Protein AF-A0A1I1KH11-F1 (afdb_monomer_lite)

Sequence (127 aa):
MKGAGKFLSSLAKSGDSVELPLFFVFINYLAQKLYIKSIMLDIRYTSHFLHKLEDVFAESNYVLRYEKGNFKSGYCVLKNTKVIMVNSYYPLEGKINCLIEILRTLPIETAGFSEKNTKFFAQITAS

Structure (mmCIF, N/CA/C/O backbone):
data_AF-A0A1I1KH11-F1
#
_entry.id   AF-A0A1I1KH11-F1
#
loop_
_atom_site.group_PDB
_atom_site.id
_atom_site.type_symbol
_atom_site.label_atom_id
_atom_site.label_alt_id
_atom_site.label_comp_id
_atom_site.label_asym_id
_atom_site.label_entity_id
_atom_site.label_seq_id
_atom_site.pdbx_PDB_ins_code
_atom_site.Cartn_x
_atom_site.Cartn_y
_atom_site.Cartn_z
_atom_site.occupancy
_atom_site.B_iso_or_equiv
_atom_site.auth_seq_id
_atom_site.auth_comp_id
_atom_site.auth_asym_id
_atom_site.auth_atom_id
_atom_site.pdbx_PDB_model_num
ATOM 1 N N . MET A 1 1 ? 11.558 27.490 31.307 1.00 50.00 1 MET A N 1
ATOM 2 C CA . MET A 1 1 ? 10.110 27.820 31.354 1.00 50.00 1 MET A CA 1
ATOM 3 C C . MET A 1 1 ? 9.773 28.955 32.347 1.00 50.00 1 MET A C 1
ATOM 5 O O . MET A 1 1 ? 8.786 28.852 33.056 1.00 50.00 1 MET A O 1
ATOM 9 N N . LYS A 1 2 ? 10.539 30.062 32.413 1.00 47.59 2 LYS A N 1
ATOM 10 C CA . LYS A 1 2 ? 10.243 31.193 33.335 1.00 47.59 2 LYS A CA 1
ATOM 11 C C . LYS A 1 2 ? 9.975 32.547 32.644 1.00 47.59 2 LYS A C 1
ATOM 13 O O . LYS A 1 2 ? 9.721 33.529 33.324 1.00 47.59 2 LYS A O 1
ATOM 18 N N . GLY A 1 3 ? 10.005 32.608 31.308 1.00 47.56 3 GLY A N 1
ATOM 19 C CA . GLY A 1 3 ? 9.868 33.866 30.550 1.00 47.56 3 GLY A CA 1
ATOM 20 C C . GLY A 1 3 ? 8.486 34.131 29.938 1.00 47.56 3 GLY A C 1
ATOM 21 O O . GLY A 1 3 ? 8.103 35.285 29.794 1.00 47.56 3 GLY A O 1
ATOM 22 N N . ALA A 1 4 ? 7.711 33.088 29.621 1.00 55.09 4 ALA A N 1
ATOM 23 C CA . ALA A 1 4 ? 6.444 33.239 28.894 1.00 55.09 4 ALA A CA 1
ATOM 24 C C . ALA A 1 4 ? 5.351 33.938 29.727 1.00 55.09 4 ALA A C 1
ATOM 26 O O . ALA A 1 4 ? 4.633 34.789 29.213 1.00 55.09 4 ALA A O 1
ATOM 27 N N . GLY A 1 5 ? 5.273 33.650 31.032 1.00 50.97 5 GLY A N 1
ATOM 28 C CA . GLY A 1 5 ? 4.246 34.227 31.909 1.00 50.97 5 GLY A CA 1
ATOM 29 C C . GLY A 1 5 ? 4.373 35.742 32.104 1.00 50.97 5 GLY A C 1
ATOM 30 O O . GLY A 1 5 ? 3.365 36.436 32.177 1.00 50.97 5 GLY A O 1
ATOM 31 N N . LYS A 1 6 ? 5.604 36.276 32.121 1.00 55.88 6 LYS A N 1
ATOM 32 C CA . LYS A 1 6 ? 5.854 37.714 32.326 1.00 55.88 6 LYS A CA 1
ATOM 33 C C . LYS A 1 6 ? 5.576 38.541 31.062 1.00 55.88 6 LYS A C 1
ATOM 35 O O . LYS A 1 6 ? 5.162 39.692 31.163 1.00 55.88 6 LYS A O 1
ATOM 40 N N . PHE A 1 7 ? 5.741 37.936 29.884 1.00 59.84 7 PHE A N 1
ATOM 41 C CA . PHE A 1 7 ? 5.406 38.551 28.598 1.00 59.84 7 PHE A CA 1
ATOM 42 C C . PHE A 1 7 ? 3.886 38.723 28.449 1.00 59.84 7 PHE A C 1
ATOM 44 O O . PHE A 1 7 ? 3.409 39.812 28.143 1.00 59.84 7 PHE A O 1
ATOM 51 N N . LEU A 1 8 ? 3.118 37.684 28.798 1.00 52.69 8 LEU A N 1
ATOM 52 C CA . LEU A 1 8 ? 1.651 37.695 28.730 1.00 52.69 8 LEU A CA 1
ATOM 53 C C . LEU A 1 8 ? 1.015 38.728 29.674 1.00 52.69 8 LEU A C 1
ATOM 55 O O . LEU A 1 8 ? 0.054 39.392 29.298 1.00 52.69 8 LEU A O 1
ATOM 59 N N . SER A 1 9 ? 1.589 38.940 30.865 1.00 56.00 9 SER A N 1
ATOM 60 C CA . SER A 1 9 ? 1.080 39.943 31.816 1.00 56.00 9 SER A CA 1
ATOM 61 C C . SER A 1 9 ? 1.287 41.399 31.375 1.00 56.00 9 SER A C 1
ATOM 63 O O . SER A 1 9 ? 0.610 42.288 31.888 1.00 56.00 9 SER A O 1
ATOM 65 N N . SER A 1 10 ? 2.218 41.655 30.446 1.00 56.41 10 SER A N 1
ATOM 66 C CA . SER A 1 10 ? 2.488 43.005 29.930 1.00 56.41 10 SER A CA 1
ATOM 67 C C . SER A 1 10 ? 1.582 43.372 28.752 1.00 56.41 10 SER A C 1
ATOM 69 O O . SER A 1 10 ? 1.262 44.542 28.581 1.00 56.41 10 SER A O 1
ATOM 71 N N . LEU A 1 11 ? 1.138 42.379 27.975 1.00 52.41 11 LEU A N 1
ATOM 72 C CA . LEU A 1 11 ? 0.230 42.555 26.835 1.00 52.41 11 LEU A CA 1
ATOM 73 C C . LEU A 1 11 ? -1.209 42.893 27.252 1.00 52.41 11 LEU A C 1
ATOM 75 O O . LEU A 1 11 ? -1.925 43.540 26.502 1.00 52.41 11 LEU A O 1
ATOM 79 N N . ALA A 1 12 ? -1.623 42.510 28.461 1.00 55.28 12 ALA A N 1
ATOM 80 C CA . ALA A 1 12 ? -2.982 42.732 28.957 1.00 55.28 12 ALA A CA 1
ATOM 81 C C . ALA A 1 12 ? -3.250 44.158 29.493 1.00 55.28 12 ALA A C 1
ATOM 83 O O . ALA A 1 12 ? -4.368 44.437 29.916 1.00 55.28 12 ALA A O 1
ATOM 84 N N . LYS A 1 13 ? -2.244 45.048 29.540 1.00 52.88 13 LYS A N 1
ATOM 85 C CA . LYS A 1 13 ? -2.354 46.363 30.209 1.00 52.88 13 LYS A CA 1
ATOM 86 C C . LYS A 1 13 ? -2.449 47.581 29.286 1.00 52.88 13 LYS A C 1
ATOM 88 O O . LYS A 1 13 ? -2.739 48.662 29.786 1.00 52.88 13 LYS A O 1
ATOM 93 N N . SER A 1 14 ? -2.244 47.442 27.981 1.00 50.12 14 SER A N 1
ATOM 94 C CA . SER A 1 14 ? -2.447 48.538 27.027 1.00 50.12 14 SER A CA 1
ATOM 95 C C . SER A 1 14 ? -3.769 48.323 26.301 1.00 50.12 14 SER A C 1
ATOM 97 O O . SER A 1 14 ? -3.853 47.498 25.394 1.00 50.12 14 SER A O 1
ATOM 99 N N . GLY A 1 15 ? -4.810 49.023 26.747 1.00 52.56 1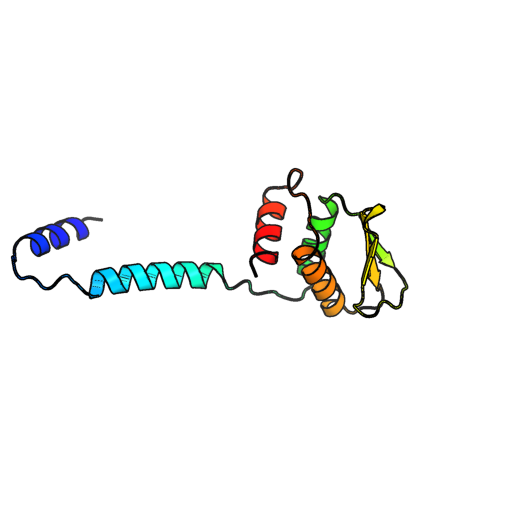5 GLY A N 1
ATOM 100 C CA . GLY A 1 15 ? -6.136 49.037 26.132 1.00 52.56 15 GLY A CA 1
ATOM 101 C C . GLY A 1 15 ? -6.174 49.807 24.813 1.00 52.56 15 GLY A C 1
ATOM 102 O O . GLY A 1 15 ? -6.978 50.719 24.685 1.00 52.56 15 GLY A O 1
ATOM 103 N N . ASP A 1 16 ? -5.337 49.417 23.853 1.00 46.50 16 ASP A N 1
ATOM 104 C CA . ASP A 1 16 ? -5.433 49.856 22.465 1.00 46.50 16 ASP A CA 1
ATOM 105 C C . ASP A 1 16 ? -5.843 48.662 21.604 1.00 46.50 16 ASP A C 1
ATOM 107 O O . ASP A 1 16 ? -5.186 47.618 21.571 1.00 46.50 16 ASP A O 1
ATOM 111 N N . SER A 1 17 ? -6.978 48.814 20.932 1.00 52.41 17 SER A N 1
ATOM 112 C CA . SER A 1 17 ? -7.594 47.838 20.040 1.00 52.41 17 SER A CA 1
ATOM 113 C C . SER A 1 17 ? -6.752 47.643 18.776 1.00 52.41 17 SER A C 1
ATOM 115 O O . SER A 1 17 ? -7.074 48.159 17.712 1.00 52.41 17 SER A O 1
ATOM 117 N N . VAL A 1 18 ? -5.664 46.886 18.879 1.00 50.75 18 VAL A N 1
ATOM 118 C CA . VAL A 1 18 ? -4.996 46.271 17.728 1.00 50.75 18 VAL A CA 1
ATOM 119 C C . VAL A 1 18 ? -4.731 44.818 18.101 1.00 50.75 18 VAL A C 1
ATOM 121 O O . VAL A 1 18 ? -3.656 44.452 18.575 1.00 50.75 18 VAL A O 1
ATOM 124 N N . GLU A 1 19 ? -5.769 43.991 17.972 1.00 53.72 19 GLU A N 1
ATOM 125 C CA . GLU A 1 19 ? -5.674 42.548 18.182 1.00 53.72 19 GLU A CA 1
ATOM 126 C C . GLU A 1 19 ? -4.543 41.980 17.325 1.00 53.72 19 GLU A C 1
ATOM 128 O O . GLU A 1 19 ? -4.534 42.118 16.105 1.00 53.72 19 GLU A O 1
ATOM 133 N N . LEU A 1 20 ? -3.558 41.386 18.001 1.00 53.12 20 LEU A N 1
ATOM 134 C CA . LEU A 1 20 ? -2.265 40.999 17.452 1.00 53.12 20 LEU A CA 1
ATOM 135 C C . LEU A 1 20 ? -2.400 40.076 16.226 1.00 53.12 20 LEU A C 1
ATOM 137 O O . LEU A 1 20 ? -2.567 38.861 16.400 1.00 53.12 20 LEU A O 1
ATOM 141 N N . PRO A 1 21 ? -2.196 40.578 14.991 1.00 64.62 21 PRO A N 1
ATOM 142 C CA . PRO A 1 21 ? -2.236 39.739 13.795 1.00 64.62 21 PRO A CA 1
ATOM 143 C C . PRO A 1 21 ? -1.147 38.658 13.838 1.00 64.62 21 PRO A C 1
ATOM 145 O O . PRO A 1 21 ? -1.319 37.574 13.296 1.00 64.62 21 PRO A O 1
ATOM 148 N N . LEU A 1 22 ? -0.051 38.896 14.565 1.00 64.25 22 LEU A N 1
ATOM 149 C CA . LEU A 1 22 ? 1.057 37.954 14.710 1.00 64.25 22 LEU A CA 1
ATOM 150 C C . LEU A 1 22 ? 0.681 36.665 15.451 1.00 64.25 22 LEU A C 1
ATOM 152 O O . LEU A 1 22 ? 1.182 35.607 15.081 1.00 64.25 22 LEU A O 1
ATOM 156 N N . PHE A 1 23 ? -0.197 36.710 16.460 1.00 75.75 23 PHE A N 1
ATOM 157 C CA . PHE A 1 23 ? -0.589 35.492 17.182 1.00 75.75 23 PHE A CA 1
ATOM 158 C C . PHE A 1 23 ? -1.521 34.626 16.330 1.00 75.75 23 PHE A C 1
ATOM 160 O O . PHE A 1 23 ? -1.323 33.417 16.232 1.00 75.75 23 PHE A O 1
ATOM 167 N N . PHE A 1 24 ? -2.478 35.248 15.636 1.00 73.25 24 PHE A N 1
ATOM 168 C CA . PHE A 1 24 ? -3.387 34.543 14.732 1.00 73.25 24 PHE A CA 1
ATOM 169 C C . PHE A 1 24 ? -2.660 33.996 13.494 1.00 73.25 24 PHE A C 1
ATOM 171 O O . PHE A 1 24 ? -2.911 32.863 13.081 1.00 73.25 24 PHE A O 1
ATOM 178 N N . VAL A 1 25 ? -1.698 34.746 12.945 1.00 77.12 25 VAL A N 1
ATOM 179 C CA . VAL A 1 25 ? -0.799 34.273 11.879 1.00 77.12 25 VAL A CA 1
ATOM 180 C C . VAL A 1 25 ? 0.080 33.131 12.378 1.00 77.12 25 VAL A C 1
ATOM 182 O O . VAL A 1 25 ? 0.279 32.169 11.646 1.00 77.12 25 VAL A O 1
ATOM 185 N N . PHE A 1 26 ? 0.567 33.171 13.620 1.00 83.38 26 PHE A N 1
ATOM 186 C CA . PHE A 1 26 ? 1.382 32.092 14.176 1.00 83.38 26 PHE A CA 1
ATOM 187 C C . PHE A 1 26 ? 0.571 30.819 14.435 1.00 83.38 26 PHE A C 1
ATOM 189 O O . PHE A 1 26 ? 1.042 29.734 14.112 1.00 83.38 26 PHE A O 1
ATOM 196 N N . ILE A 1 27 ? -0.657 30.930 14.947 1.00 85.00 27 ILE A N 1
ATOM 197 C CA . ILE A 1 27 ? -1.565 29.786 15.104 1.00 85.00 27 ILE A CA 1
ATOM 198 C C . ILE A 1 27 ? -1.938 29.197 13.741 1.00 85.00 27 ILE A C 1
ATOM 200 O O . ILE A 1 27 ? -1.840 27.984 13.574 1.00 85.00 27 ILE A O 1
ATOM 204 N N . ASN A 1 28 ? -2.275 30.024 12.747 1.00 79.25 28 ASN A N 1
ATOM 205 C CA . ASN A 1 28 ? -2.545 29.546 11.387 1.00 79.25 28 ASN A CA 1
ATOM 206 C C . ASN A 1 28 ? -1.303 28.937 10.735 1.00 79.25 28 ASN A C 1
ATOM 208 O O . ASN A 1 28 ? -1.401 27.882 10.126 1.00 79.25 28 ASN A O 1
ATOM 212 N N . TYR A 1 29 ? -0.125 29.533 10.911 1.00 80.44 29 TYR A N 1
ATOM 213 C CA . TYR A 1 29 ? 1.136 28.983 10.421 1.00 80.44 29 TYR A CA 1
ATOM 214 C C . TYR A 1 29 ? 1.472 27.658 11.104 1.00 80.44 29 TYR A C 1
ATOM 216 O O . TYR A 1 29 ? 1.906 26.729 10.434 1.00 80.44 29 TYR A O 1
ATOM 224 N N . LEU A 1 30 ? 1.263 27.528 12.416 1.00 82.88 30 LEU A N 1
ATOM 225 C CA . LEU A 1 30 ? 1.456 26.268 13.130 1.00 82.88 30 LEU A CA 1
ATOM 226 C C . LEU A 1 30 ? 0.449 25.215 12.677 1.00 82.88 30 LEU A C 1
ATOM 228 O O . LEU A 1 30 ? 0.862 24.088 12.427 1.00 82.88 30 LEU A O 1
ATOM 232 N N . ALA A 1 31 ? -0.826 25.570 12.516 1.00 76.00 31 ALA A N 1
ATOM 233 C CA . ALA A 1 31 ? -1.856 24.679 11.993 1.00 76.00 31 ALA A CA 1
ATOM 234 C C . ALA A 1 31 ? -1.533 24.241 10.559 1.00 76.00 31 ALA A C 1
ATOM 236 O O . ALA A 1 31 ? -1.539 23.051 10.270 1.00 76.00 31 ALA A O 1
ATOM 237 N N . GLN A 1 32 ? -1.138 25.172 9.691 1.00 63.69 32 GLN A N 1
ATOM 238 C CA . GLN A 1 32 ? -0.729 24.905 8.316 1.00 63.69 32 GLN A CA 1
ATOM 239 C C . GLN A 1 32 ? 0.567 24.087 8.258 1.00 63.69 32 GLN A C 1
ATOM 241 O O . GLN A 1 32 ? 0.681 23.178 7.446 1.00 63.69 32 GLN A O 1
ATOM 246 N N . LYS A 1 33 ? 1.536 24.334 9.144 1.00 68.50 33 LYS A N 1
ATOM 247 C CA . LYS A 1 33 ? 2.790 23.571 9.233 1.00 68.50 33 LYS A CA 1
ATOM 248 C C . LYS A 1 33 ? 2.576 22.173 9.810 1.00 68.50 33 LYS A C 1
ATOM 250 O O . LYS A 1 33 ? 3.223 21.242 9.348 1.00 68.50 33 LYS A O 1
ATOM 255 N N . LEU A 1 34 ? 1.682 22.003 10.784 1.00 64.50 34 LEU A N 1
ATOM 256 C CA . LEU A 1 34 ? 1.245 20.699 11.304 1.00 64.50 34 LEU A CA 1
ATOM 257 C C . LEU A 1 34 ? 0.448 19.919 10.250 1.00 64.50 34 LEU A C 1
ATOM 259 O O . LEU A 1 34 ? 0.662 18.717 10.097 1.00 64.50 34 LEU A O 1
ATOM 263 N N . TYR A 1 35 ? -0.404 20.608 9.489 1.00 61.94 35 TYR A N 1
ATOM 264 C CA . TYR A 1 35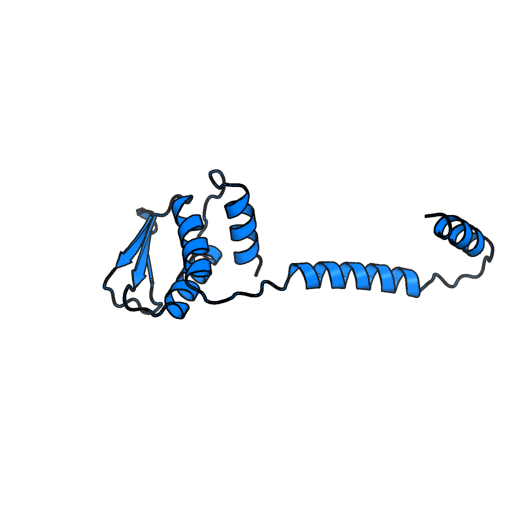 ? -1.158 20.054 8.367 1.00 61.94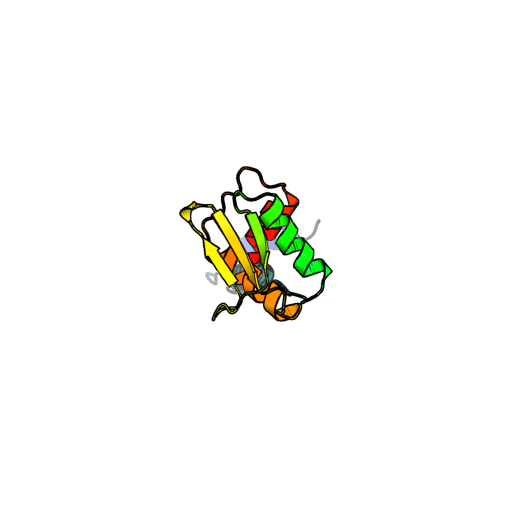 35 TYR A CA 1
ATOM 265 C C . TYR A 1 35 ? -0.217 19.602 7.244 1.00 61.94 35 TYR A C 1
ATOM 267 O O . TYR A 1 35 ? -0.228 18.437 6.871 1.00 61.94 35 TYR A O 1
ATOM 275 N N . ILE A 1 36 ? 0.709 20.457 6.797 1.00 57.00 36 ILE A N 1
ATOM 276 C CA . ILE A 1 36 ? 1.699 20.115 5.763 1.00 57.00 36 ILE A CA 1
ATOM 277 C C . ILE A 1 36 ? 2.674 19.026 6.247 1.00 57.00 36 ILE A C 1
ATOM 279 O O . ILE A 1 36 ? 3.015 18.129 5.479 1.00 57.00 36 ILE A O 1
ATOM 283 N N . LYS A 1 37 ? 3.076 19.024 7.528 1.00 58.72 37 LYS A N 1
ATOM 284 C CA . LYS A 1 37 ? 3.892 17.945 8.116 1.00 58.72 37 LYS A CA 1
ATOM 285 C C . LYS A 1 37 ? 3.140 16.608 8.199 1.00 58.72 37 LYS A C 1
ATOM 287 O O . LYS A 1 37 ? 3.793 15.572 8.192 1.00 58.72 37 LYS A O 1
ATOM 292 N N . SER A 1 38 ? 1.805 16.620 8.246 1.00 58.38 38 SER A N 1
ATOM 293 C CA . SER A 1 38 ? 0.988 15.399 8.140 1.00 58.38 38 SER A CA 1
ATOM 294 C C . SER A 1 38 ? 0.845 14.877 6.707 1.00 58.38 38 SER A C 1
ATOM 296 O O . SER A 1 38 ? 0.471 13.723 6.543 1.00 58.38 38 SER A O 1
ATOM 298 N N . ILE A 1 39 ? 1.140 15.684 5.678 1.00 61.00 39 ILE A N 1
ATOM 299 C CA . ILE A 1 39 ? 0.805 15.369 4.275 1.00 61.00 39 ILE A CA 1
ATOM 300 C C . ILE A 1 39 ? 1.963 14.735 3.489 1.00 61.00 39 ILE A C 1
ATOM 302 O O . ILE A 1 39 ? 1.725 14.041 2.504 1.00 61.00 39 ILE A O 1
ATOM 306 N N . MET A 1 40 ? 3.223 14.909 3.896 1.00 55.25 40 MET A N 1
ATOM 307 C CA . MET A 1 40 ? 4.347 14.336 3.143 1.00 55.25 40 MET A CA 1
ATOM 308 C C . MET A 1 40 ? 4.726 12.933 3.623 1.00 55.25 40 MET A C 1
ATOM 310 O O . MET A 1 40 ? 5.572 12.767 4.503 1.00 55.25 40 MET A O 1
ATOM 314 N N . LEU A 1 41 ? 4.148 11.919 2.977 1.00 68.56 41 LEU A N 1
ATOM 315 C CA . LEU A 1 41 ? 4.706 10.569 2.964 1.00 68.56 41 LEU A CA 1
ATOM 316 C C . LEU A 1 41 ? 5.753 10.468 1.839 1.00 68.56 41 LEU A C 1
ATOM 318 O O . LEU A 1 41 ? 5.407 10.457 0.661 1.00 68.56 41 LEU A O 1
ATOM 322 N N . ASP A 1 42 ? 7.039 10.395 2.192 1.00 78.62 42 ASP A N 1
ATOM 323 C CA . ASP A 1 42 ? 8.116 10.103 1.233 1.00 78.62 42 ASP A CA 1
ATOM 324 C C . ASP A 1 42 ? 8.119 8.599 0.910 1.00 78.62 42 ASP A C 1
ATOM 326 O O . ASP A 1 42 ? 8.650 7.781 1.668 1.00 78.62 42 ASP A O 1
ATOM 330 N N . ILE A 1 43 ? 7.473 8.214 -0.195 1.00 84.50 43 ILE A N 1
ATOM 331 C CA . ILE A 1 43 ? 7.418 6.819 -0.644 1.00 84.50 43 ILE A CA 1
ATOM 332 C C . ILE A 1 43 ? 8.721 6.465 -1.360 1.00 84.50 43 ILE A C 1
ATOM 334 O O . ILE A 1 43 ? 8.995 6.898 -2.480 1.00 84.50 43 ILE A O 1
ATOM 338 N N . ARG A 1 44 ? 9.520 5.611 -0.719 1.00 89.69 44 ARG A N 1
ATOM 339 C CA . ARG A 1 44 ? 10.737 5.041 -1.304 1.00 89.69 44 ARG A CA 1
ATOM 340 C C . ARG A 1 44 ? 10.449 3.665 -1.892 1.00 89.69 44 ARG A C 1
ATOM 342 O O . ARG A 1 44 ? 10.203 2.710 -1.155 1.00 89.69 44 ARG A O 1
ATOM 349 N N . TYR A 1 45 ? 10.553 3.553 -3.214 1.00 94.31 45 TYR A N 1
ATOM 350 C CA . TYR A 1 45 ? 10.294 2.327 -3.972 1.00 94.31 45 TYR A CA 1
ATOM 351 C C . TYR A 1 45 ? 11.417 1.301 -3.783 1.00 94.31 45 TYR A C 1
ATOM 353 O O . TYR A 1 45 ? 12.345 1.187 -4.578 1.00 94.31 45 TYR A O 1
ATOM 361 N N . THR A 1 46 ? 11.347 0.569 -2.675 1.00 97.19 46 THR A N 1
ATOM 362 C CA . THR A 1 46 ? 12.342 -0.424 -2.251 1.00 97.19 46 THR A CA 1
ATOM 363 C C . THR A 1 46 ? 11.670 -1.770 -2.003 1.00 97.19 46 THR A C 1
ATOM 365 O O . THR A 1 46 ? 10.478 -1.818 -1.704 1.00 97.19 46 THR A O 1
ATOM 368 N N . SER A 1 47 ? 12.426 -2.873 -2.062 1.00 97.31 47 SER A N 1
ATOM 369 C CA . SER A 1 47 ? 11.888 -4.201 -1.707 1.00 97.31 47 SER A CA 1
ATOM 370 C C . SER A 1 47 ? 11.321 -4.212 -0.287 1.00 97.31 47 SER A C 1
ATOM 372 O O . SER A 1 47 ? 10.278 -4.796 -0.032 1.00 97.31 47 SER A O 1
ATOM 374 N N . HIS A 1 48 ? 11.967 -3.494 0.635 1.00 96.62 48 HIS A N 1
ATOM 375 C CA . HIS A 1 48 ? 11.478 -3.345 2.001 1.00 96.62 48 HIS A CA 1
ATOM 376 C C . HIS A 1 48 ? 10.114 -2.643 2.066 1.00 96.62 48 HIS A C 1
ATOM 378 O O . HIS A 1 48 ? 9.257 -3.032 2.853 1.00 96.62 48 HIS A O 1
ATOM 384 N N . PHE A 1 49 ? 9.897 -1.620 1.237 1.00 97.00 49 PHE A N 1
ATOM 385 C CA . PHE A 1 49 ? 8.602 -0.952 1.153 1.00 97.00 49 PHE A CA 1
ATOM 386 C C . PHE A 1 49 ? 7.529 -1.852 0.531 1.00 97.00 49 PHE A C 1
ATOM 388 O O . PHE A 1 49 ? 6.415 -1.888 1.043 1.00 97.00 49 PHE A O 1
ATOM 395 N N . LEU A 1 50 ? 7.873 -2.630 -0.503 1.00 97.94 50 LEU A N 1
ATOM 396 C CA . LEU A 1 50 ? 6.966 -3.636 -1.061 1.00 97.94 50 LEU A CA 1
ATOM 397 C C . LEU A 1 50 ? 6.521 -4.639 0.015 1.00 97.94 50 LEU A C 1
ATOM 399 O O . LEU A 1 50 ? 5.324 -4.841 0.185 1.00 97.94 50 LEU A O 1
ATOM 403 N N . HIS A 1 51 ? 7.456 -5.179 0.801 1.00 98.12 51 HIS A N 1
ATOM 404 C CA . HIS A 1 51 ? 7.125 -6.102 1.890 1.00 98.12 51 HIS A CA 1
ATOM 405 C C . HIS A 1 51 ? 6.215 -5.476 2.950 1.00 98.12 51 HIS A C 1
ATOM 407 O O . HIS A 1 51 ? 5.318 -6.141 3.447 1.00 98.12 51 HIS A O 1
ATOM 413 N N . LYS A 1 52 ? 6.368 -4.182 3.261 1.00 97.50 52 LYS A N 1
ATOM 414 C CA . LYS A 1 52 ? 5.425 -3.495 4.161 1.00 97.50 52 LYS A CA 1
ATOM 415 C C . LYS A 1 52 ? 4.005 -3.443 3.601 1.00 97.50 52 LYS A C 1
ATOM 417 O O . LYS A 1 52 ? 3.058 -3.516 4.374 1.00 97.50 52 LYS A O 1
ATOM 422 N N . LEU A 1 53 ? 3.846 -3.283 2.288 1.00 98.00 53 LEU A N 1
ATOM 423 C CA . LEU A 1 53 ? 2.528 -3.328 1.649 1.00 98.00 53 LEU A CA 1
ATOM 424 C C . LEU A 1 53 ? 1.957 -4.750 1.694 1.00 98.00 53 LEU A C 1
ATOM 426 O O . LEU A 1 53 ? 0.791 -4.926 2.029 1.00 98.00 53 LEU A O 1
ATOM 430 N N . GLU A 1 54 ? 2.779 -5.760 1.408 1.00 98.38 54 GLU A N 1
ATOM 431 C CA . GLU A 1 54 ? 2.396 -7.176 1.499 1.00 98.38 54 GLU A CA 1
ATOM 432 C C . GLU A 1 54 ? 1.984 -7.574 2.925 1.00 98.38 54 GLU A C 1
ATOM 434 O O . GLU A 1 54 ? 0.963 -8.240 3.091 1.00 98.38 54 GLU A O 1
ATOM 439 N N . ASP A 1 55 ? 2.709 -7.100 3.945 1.00 98.12 55 ASP A N 1
ATOM 440 C CA . ASP A 1 55 ? 2.393 -7.301 5.367 1.00 98.12 55 ASP A CA 1
ATOM 441 C C . ASP A 1 55 ? 0.972 -6.818 5.708 1.00 98.12 55 ASP A C 1
ATOM 443 O O . ASP A 1 55 ? 0.275 -7.454 6.496 1.00 98.12 55 ASP A O 1
ATOM 447 N N . VAL A 1 56 ? 0.520 -5.703 5.118 1.00 97.94 56 VAL A N 1
ATOM 448 C CA . VAL A 1 56 ? -0.847 -5.192 5.326 1.00 97.94 56 VAL A CA 1
ATOM 449 C C . VAL A 1 56 ? -1.878 -6.154 4.748 1.00 97.94 56 VAL A C 1
ATOM 451 O O . VAL A 1 56 ? -2.882 -6.447 5.395 1.00 97.94 56 VAL A O 1
ATOM 454 N N . PHE A 1 57 ? -1.640 -6.676 3.542 1.00 97.50 57 PHE A N 1
ATOM 455 C CA . PHE A 1 57 ? -2.542 -7.658 2.943 1.00 97.50 57 PHE A CA 1
ATOM 456 C C . PHE A 1 57 ? -2.555 -8.978 3.716 1.00 97.50 57 PHE A C 1
ATOM 458 O O . PHE A 1 57 ? -3.615 -9.594 3.807 1.00 97.50 57 PHE A O 1
ATOM 465 N N . ALA A 1 58 ? -1.429 -9.379 4.314 1.00 97.38 58 ALA A N 1
ATOM 466 C CA . ALA A 1 58 ? -1.337 -10.580 5.143 1.00 97.38 58 ALA A CA 1
ATOM 467 C C . ALA A 1 58 ? -2.211 -10.513 6.411 1.00 97.38 58 ALA A C 1
ATOM 469 O O . ALA A 1 58 ? -2.673 -11.550 6.882 1.00 97.38 58 ALA A O 1
ATOM 470 N N . GLU A 1 59 ? -2.470 -9.313 6.940 1.00 97.12 59 GLU A N 1
ATOM 471 C CA . GLU A 1 59 ? -3.398 -9.093 8.061 1.00 97.12 59 GLU A CA 1
ATOM 472 C C . GLU A 1 59 ? -4.835 -8.773 7.602 1.00 97.12 59 GLU A C 1
ATOM 474 O O . GLU A 1 59 ? -5.737 -8.611 8.425 1.00 97.12 59 GLU A O 1
ATOM 479 N N . SER A 1 60 ? -5.070 -8.671 6.290 1.00 95.69 60 SER A N 1
ATOM 480 C CA . SER A 1 60 ? -6.377 -8.353 5.711 1.00 95.69 60 SER A CA 1
ATOM 481 C C . SER A 1 60 ? -7.229 -9.590 5.447 1.00 95.69 60 SER A C 1
ATOM 483 O O . SER A 1 60 ? -6.768 -10.727 5.462 1.00 95.69 60 SER A O 1
ATOM 485 N N . ASN A 1 61 ? -8.501 -9.361 5.122 1.00 94.38 61 ASN A N 1
ATOM 486 C CA . ASN A 1 61 ? -9.404 -10.410 4.654 1.00 94.38 61 ASN A CA 1
ATOM 487 C C . ASN A 1 61 ? -9.257 -10.726 3.150 1.00 94.38 61 ASN A C 1
ATOM 489 O O . ASN A 1 61 ? -10.068 -11.490 2.619 1.00 94.38 61 ASN A O 1
ATOM 493 N N . TYR A 1 62 ? -8.264 -10.144 2.467 1.00 96.94 62 TYR A N 1
ATOM 494 C CA . TYR A 1 62 ? -7.938 -10.436 1.074 1.00 96.94 62 TYR A CA 1
ATOM 495 C C . TYR A 1 62 ? -6.708 -11.337 0.958 1.00 96.94 62 TYR A C 1
ATOM 497 O O . TYR A 1 62 ? -5.715 -11.162 1.655 1.00 96.94 62 TYR A O 1
ATOM 505 N N . VAL A 1 63 ? -6.739 -12.261 0.000 1.00 97.06 63 VAL A N 1
ATOM 506 C CA . VAL A 1 63 ? -5.595 -13.112 -0.340 1.00 97.06 63 VAL A CA 1
ATOM 507 C C . VAL A 1 63 ? -4.828 -12.479 -1.496 1.00 97.06 63 VAL A C 1
ATOM 509 O O . VAL A 1 63 ? -5.315 -12.466 -2.628 1.00 97.06 63 VAL A O 1
ATOM 512 N N . LEU A 1 64 ? -3.623 -11.979 -1.224 1.00 98.12 64 LEU A N 1
ATOM 513 C CA . LEU A 1 64 ? -2.712 -11.457 -2.242 1.00 98.12 64 LEU A CA 1
ATOM 514 C C . LEU A 1 64 ? -1.913 -12.594 -2.897 1.00 98.12 64 LEU A C 1
ATOM 516 O O . LEU A 1 64 ? -1.307 -13.415 -2.209 1.00 98.12 64 LEU A O 1
ATOM 520 N N . ARG A 1 65 ? -1.896 -12.637 -4.232 1.00 97.38 65 ARG A N 1
ATOM 521 C CA . ARG A 1 65 ? -1.131 -13.603 -5.033 1.00 97.38 65 ARG A CA 1
ATOM 522 C C . ARG A 1 65 ? -0.391 -12.912 -6.167 1.00 97.38 65 ARG A C 1
ATOM 524 O O . ARG A 1 65 ? -0.910 -11.985 -6.787 1.00 97.38 65 ARG A O 1
ATOM 531 N N . TYR A 1 66 ? 0.797 -13.418 -6.476 1.00 97.12 66 TYR A N 1
ATOM 532 C CA . TYR A 1 66 ? 1.534 -13.049 -7.678 1.00 97.12 66 TYR A CA 1
ATOM 533 C C . TYR A 1 66 ? 1.346 -14.123 -8.736 1.00 97.12 66 TYR A C 1
ATOM 535 O O . TYR A 1 66 ? 1.725 -15.270 -8.522 1.00 97.12 66 TYR A O 1
ATOM 543 N N . GLU A 1 67 ? 0.791 -13.743 -9.880 1.00 95.75 67 GLU A N 1
ATOM 544 C CA . GLU A 1 67 ? 0.410 -14.689 -10.929 1.00 95.75 67 GLU A CA 1
ATOM 545 C C . GLU A 1 67 ? 0.965 -14.275 -12.291 1.00 95.75 67 GLU A C 1
ATOM 547 O O . GLU A 1 67 ? 1.310 -13.113 -12.535 1.00 95.75 67 GLU A O 1
ATOM 552 N N . LYS A 1 68 ? 1.069 -15.238 -13.209 1.00 91.75 68 LYS A N 1
ATOM 553 C CA . LYS A 1 68 ? 1.370 -14.957 -14.617 1.00 91.75 68 LYS A CA 1
ATOM 554 C C . LYS A 1 68 ? 0.070 -14.549 -15.302 1.00 91.75 68 LYS A C 1
ATOM 556 O O . LYS A 1 68 ? -0.763 -15.393 -15.612 1.00 91.75 68 LYS A O 1
ATOM 561 N N . GLY A 1 69 ? -0.114 -13.254 -15.524 1.00 82.56 69 GLY A N 1
ATOM 562 C CA . GLY A 1 69 ? -1.318 -12.715 -16.151 1.00 82.56 69 GLY A CA 1
ATOM 563 C C . GLY A 1 69 ? -1.022 -11.443 -16.929 1.00 82.56 69 GLY A C 1
ATOM 564 O O . GLY A 1 69 ? -0.018 -10.779 -16.686 1.00 82.56 69 GLY A O 1
ATOM 565 N N . ASN A 1 70 ? -1.902 -11.097 -17.867 1.00 82.88 70 ASN A N 1
ATOM 566 C CA . ASN A 1 70 ? -1.827 -9.842 -18.610 1.00 82.88 70 ASN A CA 1
ATOM 567 C C . ASN A 1 70 ? -3.036 -8.967 -18.259 1.00 82.88 70 ASN A C 1
ATOM 569 O O . ASN A 1 70 ? -4.030 -8.919 -18.983 1.00 82.88 70 ASN A O 1
ATOM 573 N N . PHE A 1 71 ? -2.978 -8.336 -17.087 1.00 86.75 71 PHE A N 1
ATOM 574 C CA . PHE A 1 71 ? -4.001 -7.400 -16.629 1.00 86.75 71 PHE A CA 1
ATOM 575 C C . PHE A 1 71 ? -3.662 -5.992 -17.126 1.00 86.75 71 PHE A C 1
ATOM 577 O O . PHE A 1 71 ? -2.523 -5.559 -16.976 1.00 86.75 71 PHE A O 1
ATOM 584 N N . LYS A 1 72 ? -4.640 -5.247 -17.662 1.00 84.19 72 LYS A N 1
ATOM 585 C CA . LYS A 1 72 ? -4.407 -3.890 -18.202 1.00 84.19 72 LYS A CA 1
ATOM 586 C C . LYS A 1 72 ? -3.781 -2.926 -17.181 1.00 84.19 72 LYS A C 1
ATOM 588 O O . LYS A 1 72 ? -2.938 -2.125 -17.556 1.00 84.19 72 LYS A O 1
ATOM 593 N N . SER A 1 73 ? -4.172 -3.021 -15.910 1.00 87.69 73 SER A N 1
ATOM 594 C CA . SER A 1 73 ? -3.636 -2.221 -14.796 1.00 87.69 73 SER A CA 1
ATOM 595 C C . SER A 1 73 ? -2.487 -2.906 -14.045 1.00 87.69 73 SER A C 1
ATOM 597 O O . SER A 1 73 ? -2.008 -2.386 -13.046 1.00 87.69 73 SER A O 1
ATOM 599 N N . GLY A 1 74 ? -2.047 -4.091 -14.481 1.00 94.00 74 GLY A N 1
ATOM 600 C CA . GLY A 1 74 ? -1.054 -4.895 -13.763 1.00 94.00 74 GLY A CA 1
ATOM 601 C C . GLY A 1 74 ? -1.608 -5.767 -12.636 1.00 94.00 74 GLY A C 1
ATOM 602 O O . GLY A 1 74 ? -0.882 -6.628 -12.140 1.00 94.00 74 GLY A O 1
ATOM 603 N N . TYR A 1 75 ? -2.886 -5.627 -12.272 1.00 96.75 75 TYR A N 1
ATOM 604 C CA . TYR A 1 75 ? -3.536 -6.459 -11.259 1.00 96.75 75 TYR A CA 1
ATOM 605 C C . TYR A 1 75 ? -5.017 -6.734 -11.568 1.00 96.75 75 TYR A C 1
ATOM 607 O O . TYR A 1 75 ? -5.635 -6.092 -12.417 1.00 96.75 75 TYR A O 1
ATOM 615 N N . CYS A 1 76 ? -5.599 -7.698 -10.858 1.00 95.12 76 CYS A N 1
ATOM 616 C CA . CYS A 1 76 ? -7.024 -8.013 -10.878 1.00 95.12 76 CYS A CA 1
ATOM 617 C C . CYS A 1 76 ? -7.518 -8.310 -9.458 1.00 95.12 76 CYS A C 1
ATOM 619 O O . CYS A 1 76 ? -6.814 -8.950 -8.677 1.00 95.12 76 CYS A O 1
ATOM 621 N N . VAL A 1 77 ? -8.736 -7.873 -9.127 1.00 95.44 77 VAL A N 1
ATOM 622 C CA . VAL A 1 77 ? -9.382 -8.154 -7.838 1.00 95.44 77 VAL A CA 1
ATOM 623 C C . VAL A 1 77 ? -10.666 -8.942 -8.064 1.00 95.44 77 VAL A C 1
ATOM 625 O O . VAL A 1 77 ? -11.602 -8.468 -8.710 1.00 95.44 77 VAL A O 1
ATOM 628 N N . LEU A 1 78 ? -10.735 -10.130 -7.474 1.00 95.25 78 LEU A N 1
ATOM 629 C CA . LEU A 1 78 ? -11.927 -10.967 -7.429 1.00 95.25 78 LEU A CA 1
ATOM 630 C C . LEU A 1 78 ? -12.703 -10.658 -6.145 1.00 95.25 78 LEU A C 1
ATOM 632 O O . LEU A 1 78 ? -12.398 -11.186 -5.078 1.00 95.25 78 LEU A O 1
ATOM 636 N N . LYS A 1 79 ? -13.714 -9.787 -6.238 1.00 92.38 79 LYS A N 1
ATOM 637 C CA . LYS A 1 79 ? -14.459 -9.279 -5.069 1.00 92.38 79 LYS A CA 1
ATOM 638 C C . LYS A 1 79 ? -15.159 -10.384 -4.270 1.00 92.38 79 LYS A C 1
ATOM 640 O O . LYS A 1 79 ? -15.111 -10.367 -3.047 1.00 92.38 79 LYS A O 1
ATOM 645 N N . ASN A 1 80 ? -15.761 -11.362 -4.948 1.00 93.81 80 ASN A N 1
ATOM 646 C CA . ASN A 1 80 ? -16.530 -12.431 -4.301 1.00 93.81 80 ASN A CA 1
ATOM 647 C C . ASN A 1 80 ? -15.647 -13.374 -3.476 1.00 93.81 80 ASN A C 1
ATOM 649 O O . ASN A 1 80 ? -16.044 -13.803 -2.399 1.00 93.81 80 ASN A O 1
ATOM 653 N N . THR A 1 81 ? -14.455 -13.694 -3.980 1.00 96.62 81 THR A N 1
ATOM 654 C CA . THR A 1 81 ? -13.503 -14.596 -3.315 1.00 96.62 81 THR A CA 1
ATOM 655 C C . THR A 1 81 ? -12.455 -13.850 -2.492 1.00 96.62 81 THR A C 1
ATOM 657 O O . THR A 1 81 ? -11.619 -14.492 -1.864 1.00 96.62 81 THR A O 1
ATOM 660 N N . LYS A 1 82 ? -12.486 -12.510 -2.502 1.00 96.38 82 LYS A N 1
ATOM 661 C CA . LYS A 1 82 ? -11.487 -11.624 -1.888 1.00 96.38 82 LYS A CA 1
ATOM 662 C C . LYS A 1 82 ? -10.050 -11.984 -2.288 1.00 96.38 82 LYS A C 1
ATOM 664 O O . LYS A 1 82 ? -9.142 -11.964 -1.468 1.00 96.38 82 LYS A O 1
ATOM 669 N N . VAL A 1 83 ? -9.822 -12.310 -3.560 1.00 97.25 83 VAL A N 1
ATOM 670 C CA . VAL A 1 83 ? -8.477 -12.615 -4.080 1.00 97.25 83 VAL A CA 1
ATOM 671 C C . VAL A 1 83 ? -7.956 -11.439 -4.896 1.00 97.25 83 VAL A C 1
ATOM 673 O O . VAL A 1 83 ? -8.650 -10.937 -5.779 1.00 97.25 83 VAL A O 1
ATOM 676 N N . ILE A 1 84 ? -6.722 -11.027 -4.628 1.00 97.50 84 ILE A N 1
ATOM 677 C CA . ILE A 1 84 ? -5.991 -10.009 -5.382 1.00 97.50 84 ILE A CA 1
ATOM 678 C C . ILE A 1 84 ? -4.869 -10.717 -6.134 1.00 97.50 84 ILE A C 1
ATOM 680 O O . ILE A 1 84 ? -4.044 -11.395 -5.529 1.00 97.50 84 ILE A O 1
ATOM 684 N N . MET A 1 85 ? -4.825 -10.551 -7.451 1.00 97.12 85 MET A N 1
ATOM 685 C CA . MET A 1 85 ? -3.773 -11.094 -8.305 1.00 97.12 85 MET A CA 1
ATOM 686 C C . MET A 1 85 ? -2.958 -9.948 -8.888 1.00 97.12 85 MET A C 1
ATOM 688 O O . MET A 1 85 ? -3.496 -9.132 -9.631 1.00 97.12 85 MET A O 1
ATOM 692 N N . VAL A 1 86 ? -1.665 -9.901 -8.587 1.00 97.69 86 VAL A N 1
ATOM 693 C CA . VAL A 1 86 ? -0.711 -8.946 -9.166 1.00 97.69 86 VAL A CA 1
ATOM 694 C C . VAL A 1 86 ? 0.152 -9.667 -10.195 1.00 97.69 86 VAL A C 1
ATOM 696 O O . VAL A 1 86 ? 0.581 -10.802 -9.979 1.00 97.69 86 VAL A O 1
ATOM 699 N N . ASN A 1 87 ? 0.422 -9.024 -11.329 1.00 96.50 87 ASN A N 1
ATOM 700 C CA . ASN A 1 87 ? 1.271 -9.597 -12.365 1.00 96.50 87 ASN A CA 1
ATOM 701 C C . ASN A 1 87 ? 2.707 -9.806 -11.848 1.00 96.50 87 ASN A C 1
ATOM 703 O O . ASN A 1 87 ? 3.424 -8.861 -11.514 1.00 96.50 87 ASN A O 1
ATOM 707 N N . SER A 1 88 ? 3.150 -11.061 -11.828 1.00 95.25 88 SER A N 1
ATOM 708 C CA . SER A 1 88 ? 4.489 -11.466 -11.386 1.00 95.25 88 SER A CA 1
ATOM 709 C C . SER A 1 88 ? 5.627 -10.839 -12.203 1.00 95.25 88 SER A C 1
ATOM 711 O O . SER A 1 88 ? 6.697 -10.591 -11.637 1.00 95.25 88 SER A O 1
ATOM 713 N N . TYR A 1 89 ? 5.385 -10.521 -13.481 1.00 94.06 89 TYR A N 1
ATOM 714 C CA . TYR A 1 89 ? 6.365 -9.920 -14.393 1.00 94.06 89 TYR A CA 1
ATOM 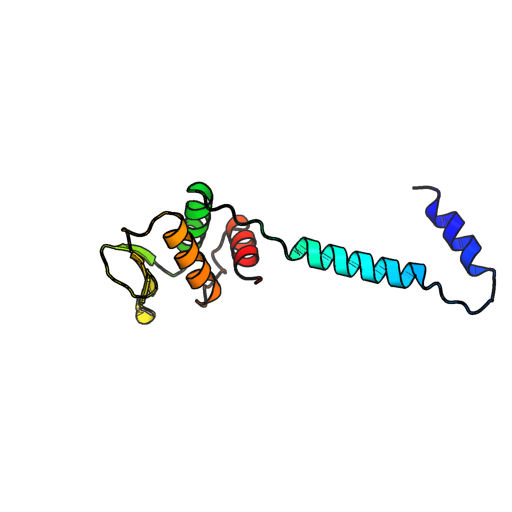715 C C . TYR A 1 89 ? 6.587 -8.422 -14.176 1.00 94.06 89 TYR A C 1
ATOM 717 O O . TYR A 1 89 ? 7.533 -7.866 -14.731 1.00 94.06 89 TYR A O 1
ATOM 725 N N . TYR A 1 90 ? 5.738 -7.752 -13.392 1.00 93.88 90 TYR A N 1
ATOM 726 C CA . TYR A 1 90 ? 5.933 -6.331 -13.134 1.00 93.88 90 TYR A CA 1
ATOM 727 C C . TYR A 1 90 ? 7.218 -6.095 -12.328 1.00 93.88 90 TYR A C 1
ATOM 729 O O . TYR A 1 90 ? 7.505 -6.842 -11.380 1.00 93.88 90 TYR A O 1
ATOM 737 N N . PRO A 1 91 ? 7.991 -5.048 -12.672 1.00 95.00 91 PRO A N 1
ATOM 738 C CA . PRO A 1 91 ? 9.129 -4.640 -11.865 1.00 95.00 91 PRO A CA 1
ATOM 739 C C . PRO A 1 91 ? 8.652 -4.159 -10.488 1.00 95.00 91 PRO A C 1
ATOM 741 O O . PRO A 1 91 ? 7.466 -3.899 -10.275 1.00 95.00 91 PRO A O 1
ATOM 744 N N . LEU A 1 92 ? 9.595 -4.021 -9.553 1.00 96.38 92 LEU A N 1
ATOM 745 C CA . LEU A 1 92 ? 9.344 -3.594 -8.172 1.00 96.38 92 LEU A CA 1
ATOM 746 C C . LEU A 1 92 ? 8.415 -2.372 -8.086 1.00 96.38 92 LEU A C 1
ATOM 748 O O . LEU A 1 92 ? 7.429 -2.398 -7.357 1.00 96.38 92 LEU A O 1
ATOM 752 N N . GLU A 1 93 ? 8.710 -1.330 -8.861 1.00 95.62 93 GLU A N 1
ATOM 753 C CA . GLU A 1 93 ? 7.926 -0.095 -8.889 1.00 95.62 93 GLU A CA 1
ATOM 754 C C . GLU A 1 93 ? 6.478 -0.334 -9.335 1.00 95.62 93 GLU A C 1
ATOM 756 O O . GLU A 1 93 ? 5.542 0.122 -8.682 1.00 95.62 93 GLU A O 1
ATOM 761 N N . GLY A 1 94 ? 6.283 -1.134 -10.387 1.00 95.75 94 GLY A N 1
ATOM 762 C CA . GLY A 1 94 ? 4.956 -1.499 -10.874 1.00 95.75 94 GLY A CA 1
ATOM 763 C C . GLY A 1 94 ? 4.144 -2.270 -9.833 1.00 95.75 94 GLY A C 1
ATOM 764 O O . GLY A 1 94 ? 2.961 -1.988 -9.652 1.00 95.75 94 GLY A O 1
ATOM 765 N N . LYS A 1 95 ? 4.777 -3.204 -9.111 1.00 97.19 95 LYS A N 1
ATOM 766 C CA . LYS A 1 95 ? 4.128 -3.955 -8.023 1.00 97.19 95 LYS A CA 1
ATOM 767 C C . LYS A 1 95 ? 3.710 -3.033 -6.881 1.00 97.19 95 LYS A C 1
ATOM 769 O O . LYS A 1 95 ? 2.565 -3.096 -6.447 1.00 97.19 95 LYS A O 1
ATOM 774 N N . ILE A 1 96 ? 4.605 -2.146 -6.444 1.00 97.50 96 ILE A N 1
ATOM 775 C CA . ILE A 1 96 ? 4.320 -1.158 -5.395 1.00 97.50 96 ILE A CA 1
ATOM 776 C C . ILE A 1 96 ? 3.131 -0.276 -5.790 1.00 97.50 96 ILE A C 1
ATOM 778 O O . ILE A 1 96 ? 2.205 -0.121 -4.997 1.00 97.50 96 ILE A O 1
ATOM 782 N N . ASN A 1 97 ? 3.122 0.244 -7.019 1.00 95.81 97 ASN A N 1
ATOM 783 C CA . ASN A 1 97 ? 2.031 1.081 -7.519 1.00 95.81 97 ASN A CA 1
ATOM 784 C C . ASN A 1 97 ? 0.690 0.343 -7.515 1.00 95.81 97 ASN A C 1
ATOM 786 O O . ASN A 1 97 ? -0.290 0.882 -7.004 1.00 95.81 97 ASN A O 1
ATOM 790 N N . CYS A 1 98 ? 0.661 -0.907 -7.995 1.00 96.62 98 CYS A N 1
ATOM 791 C CA . CYS A 1 98 ? -0.543 -1.738 -7.942 1.00 96.62 98 CYS A CA 1
ATOM 792 C C . CYS A 1 98 ? -1.051 -1.876 -6.501 1.00 96.62 98 CYS A C 1
ATOM 794 O O . CYS A 1 98 ? -2.223 -1.635 -6.231 1.00 96.62 98 CYS A O 1
ATOM 796 N N . LEU A 1 99 ? -0.173 -2.240 -5.562 1.00 97.62 99 LEU A N 1
ATOM 797 C CA . LEU A 1 99 ? -0.565 -2.452 -4.169 1.00 97.62 99 LEU A CA 1
ATOM 798 C C . LEU A 1 99 ? -1.075 -1.167 -3.500 1.00 97.62 99 LEU A C 1
ATOM 800 O O . LEU A 1 99 ? -2.082 -1.224 -2.801 1.00 97.62 99 LEU A O 1
ATOM 804 N N . ILE A 1 100 ? -0.440 -0.014 -3.735 1.00 96.00 100 ILE A N 1
ATOM 805 C CA . ILE A 1 100 ? -0.927 1.281 -3.225 1.00 96.00 100 ILE A CA 1
ATOM 806 C C . ILE A 1 100 ? -2.324 1.586 -3.772 1.00 96.00 100 ILE A C 1
ATOM 808 O O . ILE A 1 100 ? -3.217 1.951 -3.007 1.00 96.00 100 ILE A O 1
ATOM 812 N N . GLU A 1 101 ? -2.522 1.437 -5.083 1.00 95.44 101 GLU A N 1
ATOM 813 C CA . GLU A 1 101 ? -3.811 1.691 -5.731 1.00 95.44 101 GLU A CA 1
ATOM 814 C C . GLU A 1 101 ? -4.911 0.794 -5.148 1.00 95.44 101 GLU A C 1
ATOM 816 O O . GLU A 1 101 ? -5.995 1.269 -4.797 1.00 95.44 101 GLU A O 1
ATOM 821 N N . ILE A 1 102 ? -4.605 -0.491 -4.961 1.00 96.25 102 ILE A N 1
ATOM 822 C CA . ILE A 1 102 ? -5.515 -1.461 -4.355 1.00 96.25 102 ILE A CA 1
ATOM 823 C C . ILE A 1 102 ? -5.871 -1.058 -2.916 1.00 96.25 102 ILE A C 1
ATOM 825 O O . ILE A 1 102 ? -7.056 -1.024 -2.585 1.00 96.25 102 ILE A O 1
ATOM 829 N N . LEU A 1 103 ? -4.881 -0.730 -2.074 1.00 95.94 103 LEU A N 1
ATOM 830 C CA . LEU A 1 103 ? -5.108 -0.325 -0.677 1.00 95.94 103 LEU A CA 1
ATOM 831 C C . LEU A 1 103 ? -5.985 0.929 -0.565 1.00 95.94 103 LEU A C 1
ATOM 833 O O . LEU A 1 103 ? -6.772 1.036 0.371 1.00 95.94 103 LEU A O 1
ATOM 837 N N . ARG A 1 104 ? -5.866 1.865 -1.513 1.00 93.69 104 ARG A N 1
ATOM 838 C CA . ARG A 1 104 ? -6.674 3.097 -1.554 1.00 93.69 104 ARG A CA 1
ATOM 839 C C . ARG A 1 104 ? -8.098 2.880 -2.056 1.00 93.69 104 ARG A C 1
ATOM 841 O O . ARG A 1 104 ? -8.983 3.661 -1.727 1.00 93.69 104 ARG A O 1
ATOM 848 N N . THR A 1 105 ? -8.318 1.846 -2.863 1.00 93.56 105 THR A N 1
ATOM 849 C CA . THR A 1 105 ? -9.594 1.644 -3.564 1.00 93.56 105 THR A CA 1
ATOM 850 C C . THR A 1 105 ? -10.480 0.603 -2.888 1.00 93.56 105 THR A C 1
ATOM 852 O O . THR A 1 105 ? -11.708 0.707 -2.929 1.00 93.56 105 THR A O 1
ATOM 855 N N . LEU A 1 106 ? -9.889 -0.437 -2.296 1.00 93.62 106 LEU A N 1
ATOM 856 C CA . LEU A 1 106 ? -10.657 -1.519 -1.691 1.00 93.62 106 LEU A CA 1
ATOM 857 C C . LEU A 1 106 ? -11.119 -1.168 -0.271 1.00 93.62 106 LEU A C 1
ATOM 859 O O . LEU A 1 106 ? -10.340 -0.636 0.517 1.00 93.62 106 LEU A O 1
ATOM 863 N N . PRO A 1 107 ? -12.356 -1.545 0.106 1.00 91.75 107 PRO A N 1
ATOM 864 C CA . PRO A 1 107 ? -12.820 -1.446 1.483 1.00 91.75 107 PRO A CA 1
ATOM 865 C C . PRO A 1 107 ? -12.172 -2.561 2.315 1.00 91.75 107 PRO A C 1
ATOM 867 O O . PRO A 1 107 ? -12.725 -3.655 2.459 1.00 91.75 107 PRO A O 1
ATOM 870 N N . ILE A 1 108 ? -10.959 -2.308 2.804 1.00 93.12 108 ILE A N 1
ATOM 871 C CA . ILE A 1 108 ? -10.212 -3.237 3.654 1.00 93.12 108 ILE A CA 1
ATOM 872 C C . ILE A 1 108 ? -10.646 -3.052 5.106 1.00 93.12 108 ILE A C 1
ATOM 874 O O . ILE A 1 108 ? -10.676 -1.944 5.635 1.00 93.12 108 ILE A O 1
ATOM 878 N N . GLU A 1 109 ? -10.991 -4.161 5.751 1.00 92.81 109 GLU A N 1
ATOM 879 C CA . GLU A 1 109 ? -11.355 -4.193 7.162 1.00 92.81 109 GLU A CA 1
ATOM 880 C C . GLU A 1 109 ? -10.089 -4.227 8.026 1.00 92.81 109 GLU A C 1
ATOM 882 O O . GLU A 1 109 ? -9.292 -5.157 7.922 1.00 92.81 109 GLU A O 1
ATOM 887 N N . THR A 1 110 ? -9.907 -3.222 8.885 1.00 93.00 110 THR A N 1
ATOM 888 C CA . THR A 1 110 ? -8.687 -3.053 9.694 1.00 93.00 110 THR A CA 1
ATOM 889 C C . THR A 1 110 ? -8.832 -3.555 11.133 1.00 93.00 110 THR A C 1
ATOM 891 O O . THR A 1 110 ? -7.923 -3.370 11.934 1.00 93.00 110 THR A O 1
ATOM 894 N N . ALA A 1 111 ? -9.966 -4.165 11.500 1.00 92.50 111 ALA A N 1
ATOM 895 C CA . ALA A 1 111 ? -10.254 -4.565 12.883 1.00 92.50 111 ALA A CA 1
ATOM 896 C C . ALA A 1 111 ? -9.242 -5.580 13.452 1.00 92.50 111 ALA A C 1
ATOM 898 O O . ALA A 1 111 ? -9.007 -5.599 14.656 1.00 92.50 111 ALA A O 1
ATOM 899 N N . GLY A 1 112 ? -8.638 -6.403 12.589 1.00 91.69 112 GLY A N 1
ATOM 900 C CA . GLY A 1 112 ? -7.614 -7.386 12.957 1.00 91.69 112 GLY A CA 1
ATOM 901 C C . GLY A 1 112 ? -6.171 -6.906 12.797 1.00 91.69 112 GLY A C 1
ATOM 902 O O . GLY A 1 112 ? -5.256 -7.695 13.018 1.00 91.69 112 GLY A O 1
ATOM 903 N N . PHE A 1 113 ? -5.945 -5.655 12.386 1.00 97.12 113 PHE A N 1
ATOM 904 C CA . PHE A 1 113 ? -4.593 -5.170 12.118 1.00 97.12 113 PHE A CA 1
ATOM 905 C C . PHE A 1 113 ? -3.812 -4.936 13.407 1.00 97.12 113 PHE A C 1
ATOM 907 O O . PHE A 1 113 ? -4.330 -4.445 14.413 1.00 97.12 113 PHE A O 1
ATOM 914 N N . SER A 1 114 ? -2.511 -5.194 13.338 1.00 97.75 114 SER A N 1
ATOM 915 C CA . SER A 1 114 ? -1.562 -4.730 14.341 1.00 97.75 114 SER A CA 1
ATOM 916 C C . SER A 1 114 ? -1.513 -3.197 14.386 1.00 97.75 114 SER A C 1
ATOM 918 O O . SER A 1 114 ? -1.845 -2.502 13.421 1.00 97.75 114 SER A O 1
ATOM 920 N N . GLU A 1 115 ? -1.035 -2.626 15.496 1.00 96.25 115 GLU A N 1
ATOM 921 C CA . GLU A 1 115 ? -0.866 -1.169 15.611 1.00 96.25 115 GLU A CA 1
ATOM 922 C C . GLU A 1 115 ? 0.080 -0.621 14.522 1.00 96.25 115 GLU A C 1
ATOM 924 O O . GLU A 1 115 ? -0.158 0.448 13.953 1.00 96.25 115 GLU A O 1
ATOM 929 N N . LYS A 1 116 ? 1.129 -1.388 14.188 1.00 95.56 116 LYS A N 1
ATOM 930 C CA . LYS A 1 116 ? 2.071 -1.094 13.097 1.00 95.56 116 LYS A CA 1
ATOM 931 C C . LYS A 1 116 ? 1.328 -0.953 11.767 1.00 95.56 116 LYS A C 1
ATOM 933 O O . LYS A 1 116 ? 1.465 0.078 11.106 1.00 95.56 116 LYS A O 1
ATOM 938 N N . ASN A 1 117 ? 0.551 -1.964 11.386 1.00 96.88 117 ASN A N 1
ATOM 939 C CA . ASN A 1 117 ? -0.125 -1.984 10.092 1.00 96.88 117 ASN A CA 1
ATOM 940 C C . ASN A 1 117 ? -1.313 -1.027 10.040 1.00 96.88 117 ASN A C 1
ATOM 942 O O . ASN A 1 117 ? -1.534 -0.418 9.002 1.00 96.88 117 ASN A O 1
ATOM 946 N N . THR A 1 118 ? -2.002 -0.790 11.156 1.00 95.94 118 THR A N 1
ATOM 947 C CA . THR A 1 118 ? -3.043 0.245 11.253 1.00 95.94 118 THR A CA 1
ATOM 948 C C . THR A 1 118 ? -2.474 1.627 10.932 1.00 95.94 118 THR A C 1
ATOM 950 O O . THR A 1 118 ? -3.016 2.349 10.095 1.00 95.94 118 THR A O 1
ATOM 953 N N . LYS A 1 119 ? -1.338 1.992 11.547 1.00 93.12 119 LYS A N 1
ATOM 954 C CA . LYS A 1 119 ? -0.663 3.273 11.275 1.00 93.12 119 LYS A CA 1
ATOM 955 C C . LYS A 1 119 ? -0.174 3.360 9.835 1.00 93.12 119 LYS A C 1
ATOM 957 O O . LYS A 1 119 ? -0.333 4.400 9.203 1.00 93.12 119 LYS A O 1
ATOM 962 N N . PHE A 1 120 ? 0.427 2.287 9.326 1.00 94.19 120 PHE A N 1
ATOM 963 C CA . PHE A 1 120 ? 0.953 2.269 7.965 1.00 94.19 120 PHE A CA 1
ATOM 964 C C . PHE A 1 120 ? -0.164 2.335 6.915 1.00 94.19 120 PHE A C 1
ATOM 966 O O . PHE A 1 120 ? -0.082 3.144 5.998 1.00 94.19 120 PHE A O 1
ATOM 973 N N . PHE A 1 121 ? -1.243 1.569 7.086 1.00 94.94 121 PHE A N 1
ATOM 974 C CA . PHE A 1 121 ? -2.419 1.622 6.220 1.00 94.94 121 PHE A CA 1
ATOM 975 C C . PHE A 1 121 ? -3.008 3.035 6.178 1.00 94.94 121 PHE A C 1
ATOM 977 O O . PHE A 1 121 ? -3.151 3.592 5.093 1.00 94.94 121 PHE A O 1
ATOM 984 N N . ALA A 1 122 ? -3.213 3.663 7.343 1.00 92.12 122 ALA A N 1
ATOM 985 C CA . ALA A 1 122 ? -3.700 5.039 7.423 1.00 92.12 122 ALA A CA 1
ATOM 986 C C . ALA A 1 122 ? -2.789 6.039 6.687 1.00 92.12 122 ALA A C 1
ATOM 988 O O . ALA A 1 122 ? -3.287 6.933 6.012 1.00 92.12 122 ALA A O 1
ATOM 989 N N . GLN A 1 123 ? -1.461 5.882 6.771 1.00 90.38 123 GLN A N 1
ATOM 990 C CA . GLN A 1 123 ? -0.514 6.726 6.029 1.00 90.38 123 GLN A CA 1
ATOM 991 C C . GLN A 1 123 ? -0.655 6.572 4.509 1.00 90.38 123 GLN A C 1
ATOM 993 O O . GLN A 1 123 ? -0.556 7.559 3.786 1.00 90.38 123 GLN A O 1
ATOM 998 N N . ILE A 1 124 ? -0.884 5.352 4.018 1.00 92.31 124 ILE A N 1
ATOM 999 C CA . ILE A 1 124 ? -1.016 5.074 2.581 1.00 92.31 124 ILE A CA 1
ATOM 1000 C C . ILE A 1 124 ? -2.354 5.585 2.031 1.00 92.31 124 ILE A C 1
ATOM 1002 O O . ILE A 1 124 ? -2.395 6.101 0.907 1.00 92.31 124 ILE A O 1
ATOM 1006 N N . THR A 1 125 ? -3.436 5.461 2.805 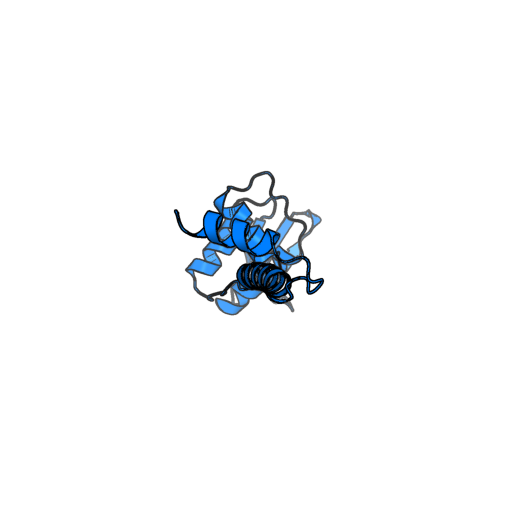1.00 90.81 125 THR A N 1
ATOM 1007 C CA . THR A 1 125 ? -4.797 5.822 2.376 1.00 90.81 125 THR A CA 1
ATOM 1008 C C . THR A 1 125 ? -5.172 7.282 2.615 1.00 90.81 125 THR A C 1
ATOM 1010 O O . THR A 1 125 ? -6.203 7.715 2.120 1.00 90.81 125 THR A O 1
ATOM 1013 N N . ALA A 1 126 ? -4.371 8.056 3.350 1.00 82.69 126 ALA A N 1
ATOM 1014 C CA . ALA A 1 126 ? -4.646 9.465 3.656 1.00 82.69 126 ALA A CA 1
ATOM 1015 C C . ALA A 1 126 ? -4.409 10.448 2.483 1.00 82.69 126 ALA A C 1
ATOM 1017 O O . ALA A 1 126 ? -4.231 11.641 2.727 1.00 82.69 126 ALA A O 1
ATOM 1018 N N . SER A 1 127 ? -4.361 9.976 1.230 1.00 60.88 127 SER A N 1
ATOM 1019 C CA . SER A 1 127 ? -4.098 10.789 0.026 1.00 60.88 127 SER A CA 1
ATOM 1020 C C . SER A 1 127 ? -5.325 10.942 -0.856 1.00 60.88 127 SER A C 1
ATOM 1022 O O . SER A 1 127 ? -5.986 9.908 -1.093 1.00 60.88 127 SER A O 1
#

Foldseek 3Di:
DPPPVVVVVVVVPDPDPDDDPVVVVVVVVVVVVVVVVLQDDPDDLDPVSLVLLVVLCVQWPAAEEEDQDDDPLQWDADPVNRYIYGHNPDPSVSSSVVSLVCLQPDPTDCPRPDPSSVVVSCSSNVD

Secondar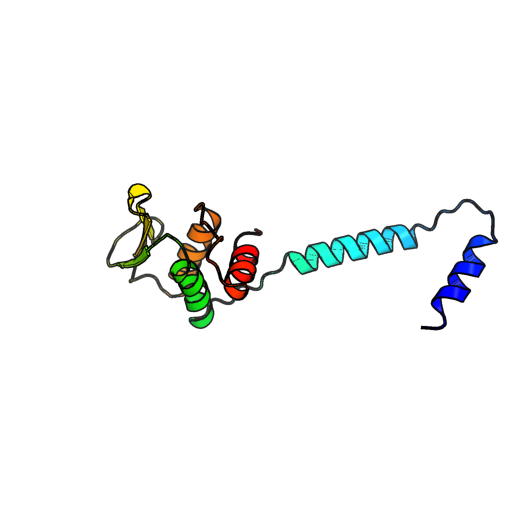y structure (DSSP, 8-state):
--SHHHHHHHHTT-------HHHHHHHHHHHHHHHHHHH-------HHHHHHHHHHHHTSSSEEEEE----TTSEEEETTTTEEEEETTS-HHHHHHHHHHHHHHS----TT--HHHHHHHHHHH--

Organism: NCBI:txid927664

pLDDT: mean 83.43, std 17.13, range [46.5, 98.38]

Radius of gyration: 23.77 Å; chains: 1; bounding box: 29×65×52 Å